Protein AF-A0AAU7NMN7-F1 (afdb_monomer)

Mean predicted aligned error: 8.07 Å

pLDDT: mean 78.72, std 14.85, range [41.28, 90.75]

Secondary structure (DSSP, 8-state):
------SGGG-HHHHHHHHH--TT-B---SSGGGS-SSHHHHHHHHHHHHHTT-B----

Organism: NCBI:txid1460385

Foldseek 3Di:
DPPDPPWPVSVVVNVVVLVPDAAQAEDDDPDLCVQTVDDVSSVVSVVSCVVRNHDYDDD

Nearest PDB structures (foldseek):
  5c31-assembly2_F  TM=9.111E-01  e=5.288E-04  Staphylococcus aureus
  3pkz-assembly2_G  TM=8.743E-01  e=4.312E-04  Staphylococcus aureus
  5c34-assembly1_C-2  TM=9.107E-01  e=7.953E-04  Staphylococcus aureus
  3pkz-assembly1_A  TM=8.740E-01  e=7.953E-04  Staphylococcus aureus
  2r0q-assembly1_E  TM=8.752E-01  e=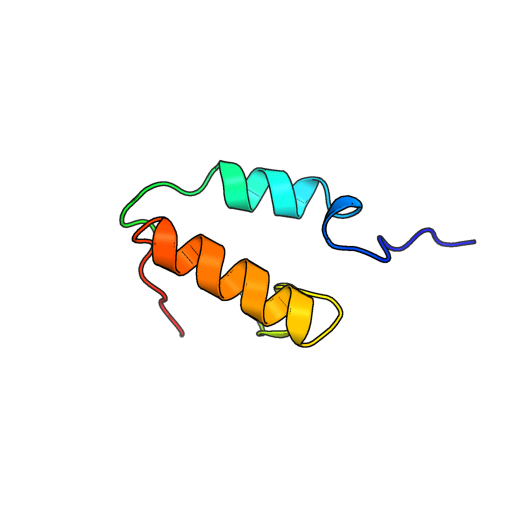1.467E-03  Staphylococcus aureus

Sequence (59 aa):
MKKSGATIEQRLVFQEALNFVREEDTFMVEAIDRLGRNYDEVIQTVNYLKQKNVKRGQK

Solvent-accessible surface area (backbone atoms only — not comparable to full-atom values): 3747 Å² total; per-residue (Å²): 132,86,84,66,59,82,48,72,85,59,33,57,71,58,51,51,52,62,67,68,59,50,69,70,36,68,76,78,72,98,52,73,69,78,58,25,92,50,71,66,47,28,52,53,48,52,50,53,42,52,75,47,51,33,48,82,65,83,134

InterPro domains:
  IPR006119 Resolvase, N-terminal catalytic domain [PF00239] (3-54)
  IPR006119 Resolvase, N-terminal catalytic domain [PS51736] (1-59)
  IPR036162 Resolvase-like, N-terminal catalytic domain superfamily [G3DSA:3.40.50.1390] (1-56)
  IPR036162 Resolvase-like, N-terminal catalytic domain superfamily [SSF53041] (3-55)

Radius of gyration: 11.82 Å; Cα contacts (8 Å, |Δi|>4): 51; chains: 1; bounding box: 32×20×31 Å

Structure (mmCIF, N/CA/C/O backbone):
data_AF-A0AAU7NMN7-F1
#
_entry.id   AF-A0AAU7NMN7-F1
#
loop_
_atom_site.group_PDB
_atom_site.id
_atom_site.type_symbol
_atom_site.label_atom_id
_atom_site.label_alt_id
_atom_site.label_comp_id
_atom_site.label_asym_id
_atom_site.label_entity_id
_atom_site.label_seq_id
_atom_site.pdbx_PDB_ins_code
_atom_site.Cartn_x
_atom_site.Cartn_y
_atom_site.Cartn_z
_atom_site.occupancy
_atom_site.B_iso_or_equiv
_atom_site.auth_seq_id
_atom_site.auth_comp_id
_atom_site.auth_asym_id
_atom_site.auth_atom_id
_atom_site.pdbx_PDB_model_num
ATOM 1 N N . MET A 1 1 ? 16.307 8.545 -19.897 1.00 41.28 1 MET A N 1
ATOM 2 C CA . MET A 1 1 ? 15.808 7.282 -19.306 1.00 41.28 1 MET A CA 1
ATOM 3 C C . MET A 1 1 ? 14.598 7.604 -18.444 1.00 41.28 1 MET A C 1
ATOM 5 O O . MET A 1 1 ? 14.710 8.450 -17.564 1.00 41.28 1 MET A O 1
ATOM 9 N N . LYS A 1 2 ? 13.433 7.020 -18.740 1.00 46.78 2 LYS A N 1
ATOM 10 C CA . LYS A 1 2 ? 12.198 7.255 -17.980 1.00 46.78 2 LYS A CA 1
ATOM 11 C C . LYS A 1 2 ? 12.390 6.591 -16.611 1.00 46.78 2 LYS A C 1
ATOM 13 O O . LYS A 1 2 ? 12.374 5.369 -16.533 1.00 46.78 2 LYS A O 1
ATOM 18 N N . LYS A 1 3 ? 12.670 7.369 -15.559 1.00 52.94 3 LYS A N 1
ATOM 19 C CA . LYS A 1 3 ? 12.784 6.848 -14.187 1.00 52.94 3 LYS A CA 1
ATOM 20 C C . LYS A 1 3 ? 11.386 6.476 -13.689 1.00 52.94 3 LYS A C 1
ATOM 22 O O . LYS A 1 3 ? 10.768 7.214 -12.933 1.00 52.94 3 LYS A O 1
ATOM 27 N N . SER A 1 4 ? 10.840 5.365 -14.175 1.00 52.56 4 SER A N 1
ATOM 28 C CA . SER A 1 4 ? 9.696 4.737 -13.525 1.00 52.56 4 SER A CA 1
ATOM 29 C C . SER A 1 4 ? 10.184 4.200 -12.184 1.00 52.56 4 SER A C 1
ATOM 31 O O . SER A 1 4 ? 11.119 3.405 -12.190 1.00 52.56 4 SER A O 1
ATOM 33 N N . GLY A 1 5 ? 9.579 4.626 -11.071 1.00 52.38 5 GLY A N 1
ATOM 34 C CA . GLY A 1 5 ? 9.916 4.145 -9.727 1.00 52.38 5 GLY A CA 1
ATOM 35 C C . GLY A 1 5 ? 10.025 2.618 -9.700 1.00 52.38 5 GLY A C 1
ATOM 36 O O . GLY A 1 5 ? 9.023 1.910 -9.894 1.00 52.38 5 GLY A O 1
ATOM 37 N N . ALA A 1 6 ? 11.266 2.152 -9.567 1.00 63.59 6 ALA A N 1
ATOM 38 C CA . ALA A 1 6 ? 11.687 0.763 -9.662 1.00 63.59 6 ALA A CA 1
ATOM 39 C C . ALA A 1 6 ? 11.340 -0.017 -8.388 1.00 63.59 6 ALA A C 1
ATOM 41 O O . ALA A 1 6 ? 11.110 -1.216 -8.466 1.00 63.59 6 ALA A O 1
ATOM 42 N N . THR A 1 7 ? 11.222 0.680 -7.256 1.00 63.28 7 THR A N 1
ATOM 43 C CA . THR A 1 7 ? 10.866 0.130 -5.941 1.00 63.28 7 THR A CA 1
ATOM 44 C C . THR A 1 7 ? 9.702 0.908 -5.328 1.00 63.28 7 THR A C 1
ATOM 46 O O . THR A 1 7 ? 9.403 2.032 -5.750 1.00 63.28 7 THR A O 1
ATOM 49 N N . ILE A 1 8 ? 9.037 0.330 -4.325 1.00 62.97 8 ILE A N 1
ATOM 50 C CA . ILE A 1 8 ? 7.985 1.005 -3.544 1.00 62.97 8 ILE A CA 1
ATOM 51 C C . ILE A 1 8 ? 8.457 2.345 -2.941 1.00 62.97 8 ILE A C 1
ATOM 53 O O . ILE A 1 8 ? 7.690 3.306 -2.923 1.00 62.97 8 ILE A O 1
ATOM 57 N N . GLU A 1 9 ? 9.715 2.448 -2.510 1.00 68.88 9 GLU A N 1
ATOM 58 C CA . GLU A 1 9 ? 10.312 3.671 -1.940 1.00 68.88 9 GLU A CA 1
ATOM 59 C C . GLU A 1 9 ? 10.358 4.830 -2.945 1.00 68.88 9 GLU A C 1
ATOM 61 O O . GLU A 1 9 ? 10.246 5.999 -2.585 1.00 68.88 9 GLU A O 1
ATOM 66 N N . GLN A 1 10 ? 10.463 4.510 -4.236 1.00 77.56 10 GLN A N 1
ATOM 67 C CA . GLN A 1 10 ? 10.444 5.496 -5.316 1.00 77.56 10 GLN A CA 1
ATOM 68 C C . GLN A 1 10 ? 9.016 5.885 -5.733 1.00 77.56 10 GLN A C 1
ATOM 70 O O . GLN A 1 10 ? 8.836 6.713 -6.629 1.00 77.56 10 GLN A O 1
ATOM 75 N N . ARG A 1 11 ? 7.988 5.302 -5.103 1.00 81.12 11 ARG A N 1
ATOM 76 C CA . ARG A 1 11 ? 6.575 5.639 -5.307 1.00 81.12 11 ARG A CA 1
ATOM 77 C C . ARG A 1 11 ? 6.095 6.555 -4.178 1.00 81.12 11 ARG A C 1
ATOM 79 O O . ARG A 1 11 ? 5.269 6.158 -3.363 1.00 81.12 11 ARG A O 1
ATOM 86 N N . LEU A 1 12 ? 6.593 7.791 -4.154 1.00 85.69 12 LEU A N 1
ATOM 87 C CA . LEU A 1 12 ? 6.302 8.766 -3.088 1.00 85.69 12 LEU A CA 1
ATOM 88 C C . LEU A 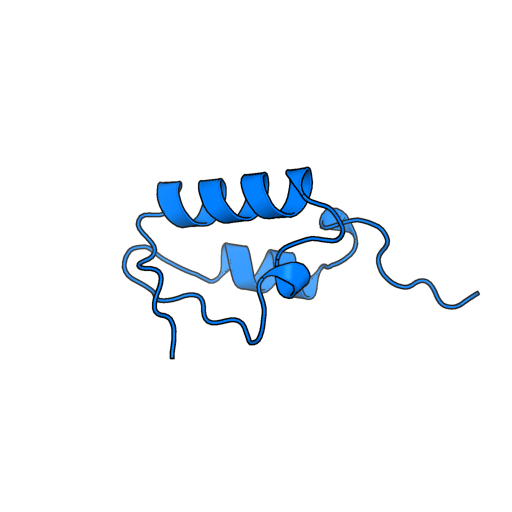1 12 ? 4.794 8.957 -2.846 1.00 85.69 12 LEU A C 1
ATOM 90 O O . LEU A 1 12 ? 4.339 8.842 -1.717 1.00 85.69 12 LEU A O 1
ATOM 94 N N . VAL A 1 13 ? 3.998 9.097 -3.911 1.00 86.75 13 VAL A N 1
ATOM 95 C CA . VAL A 1 13 ? 2.529 9.224 -3.807 1.00 86.75 13 VAL A CA 1
ATOM 96 C C . VAL A 1 13 ? 1.877 7.972 -3.200 1.00 86.75 13 VAL A C 1
ATOM 98 O O . VAL A 1 13 ? 0.888 8.060 -2.479 1.00 86.75 13 VAL A O 1
ATOM 101 N N . PHE A 1 14 ? 2.431 6.785 -3.463 1.00 88.69 14 PHE A N 1
ATOM 102 C CA . PHE A 1 14 ? 1.928 5.544 -2.872 1.00 88.69 14 PHE A CA 1
ATOM 103 C C . PHE A 1 14 ? 2.244 5.472 -1.374 1.00 88.69 14 PHE A C 1
ATOM 105 O O . PHE A 1 14 ? 1.383 5.088 -0.588 1.00 88.69 14 PHE A O 1
ATOM 112 N N . GLN A 1 15 ? 3.444 5.901 -0.975 1.00 88.38 15 GLN A N 1
ATOM 113 C CA . GLN A 1 15 ? 3.824 6.026 0.434 1.00 88.38 15 GLN A CA 1
ATOM 114 C C . GLN A 1 15 ? 2.930 7.025 1.173 1.00 88.38 15 GLN A C 1
ATOM 116 O O . GLN A 1 15 ? 2.438 6.729 2.259 1.00 88.38 15 GLN A O 1
ATOM 121 N N . GLU A 1 16 ? 2.663 8.182 0.570 1.00 90.31 16 GLU A N 1
ATOM 122 C CA . GLU A 1 16 ? 1.744 9.179 1.122 1.00 90.31 16 GLU A CA 1
ATOM 123 C C . GLU A 1 16 ? 0.334 8.610 1.303 1.00 90.31 16 GLU A C 1
ATOM 125 O O . GLU A 1 16 ? -0.246 8.763 2.377 1.00 90.31 16 GLU A O 1
ATOM 130 N N . ALA A 1 17 ? -0.191 7.879 0.313 1.00 90.19 17 ALA A N 1
ATOM 131 C CA . ALA A 1 17 ? -1.490 7.219 0.421 1.00 90.19 17 ALA A CA 1
ATOM 132 C C . ALA A 1 17 ? -1.523 6.177 1.555 1.00 90.19 17 ALA A C 1
ATOM 134 O O . ALA A 1 17 ? -2.467 6.160 2.343 1.00 90.19 17 ALA A O 1
ATOM 135 N N . LEU A 1 18 ? -0.490 5.335 1.686 1.0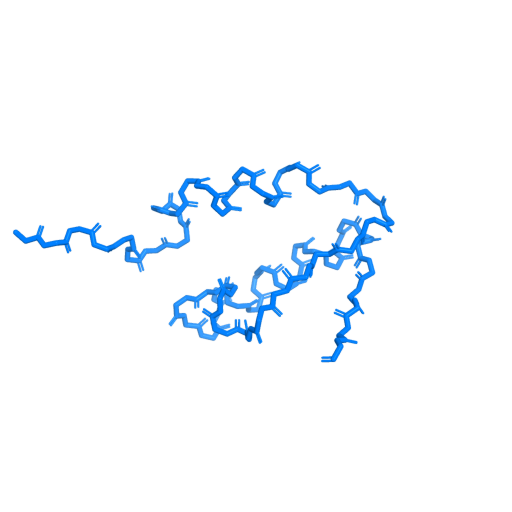0 88.56 18 LEU A N 1
ATOM 136 C CA . LEU A 1 18 ? -0.383 4.353 2.777 1.00 88.56 18 LEU A CA 1
ATOM 137 C C . LEU A 1 18 ? -0.321 5.016 4.162 1.00 88.56 18 LEU A C 1
ATOM 139 O O . LEU A 1 18 ? -0.907 4.515 5.129 1.00 88.56 18 LEU A O 1
ATOM 143 N N . ASN A 1 19 ? 0.372 6.150 4.260 1.00 89.12 19 ASN A N 1
ATOM 144 C CA . ASN A 1 19 ? 0.473 6.924 5.493 1.00 89.12 19 ASN A CA 1
ATOM 145 C C . ASN A 1 19 ? -0.831 7.656 5.831 1.00 89.12 19 ASN A C 1
ATOM 147 O O . ASN A 1 19 ? -1.163 7.770 7.009 1.00 89.12 19 ASN A O 1
ATOM 151 N N . PHE A 1 20 ? -1.578 8.102 4.818 1.00 89.94 20 PHE A N 1
ATOM 152 C CA . PHE A 1 20 ? -2.857 8.792 4.973 1.00 89.94 20 PHE A CA 1
ATOM 153 C C . PHE A 1 20 ? -3.956 7.895 5.557 1.00 89.94 20 PHE A C 1
ATOM 155 O O . PHE A 1 20 ? -4.760 8.364 6.361 1.00 89.94 20 PHE A O 1
ATOM 162 N N . VAL A 1 21 ? -3.976 6.615 5.175 1.00 89.38 21 VAL A N 1
ATOM 163 C CA . VAL A 1 21 ? -4.997 5.649 5.606 1.00 89.38 21 VAL A CA 1
ATOM 164 C C . VAL A 1 21 ? -4.911 5.362 7.105 1.00 89.38 21 VAL A C 1
ATOM 166 O O . VAL A 1 21 ? -3.827 5.101 7.646 1.00 89.38 21 VAL A O 1
ATOM 169 N N . ARG A 1 22 ? -6.070 5.404 7.765 1.00 88.31 22 ARG A N 1
ATOM 170 C CA . ARG A 1 22 ? -6.257 5.227 9.209 1.00 88.31 22 ARG A CA 1
ATOM 171 C C . ARG A 1 22 ? -6.916 3.884 9.511 1.00 88.31 22 ARG A C 1
ATOM 173 O O . ARG A 1 22 ? -7.278 3.134 8.610 1.00 88.31 22 ARG A O 1
ATOM 180 N N . GLU A 1 23 ? -7.026 3.569 10.795 1.00 85.50 23 GLU A N 1
ATOM 181 C CA . GLU A 1 23 ? -7.745 2.380 11.251 1.00 85.50 23 GLU A CA 1
ATOM 182 C C . GLU A 1 23 ? -9.197 2.381 10.735 1.00 85.50 23 GLU A C 1
ATOM 184 O O . GLU A 1 23 ? -9.807 3.445 10.646 1.00 85.50 23 GLU A O 1
ATOM 189 N N . GLU A 1 24 ? -9.734 1.208 10.383 1.00 82.56 24 GLU A N 1
ATOM 190 C CA . GLU A 1 24 ? -11.085 0.995 9.823 1.00 82.56 24 GLU A CA 1
ATOM 191 C C . GLU A 1 24 ? -11.363 1.589 8.425 1.00 82.56 24 GLU A C 1
ATOM 193 O O . GLU A 1 24 ? -12.423 1.323 7.852 1.00 82.56 24 GLU A O 1
ATOM 198 N N . ASP A 1 25 ? -10.418 2.311 7.816 1.00 88.62 25 ASP A N 1
ATOM 199 C CA . ASP A 1 25 ? -10.550 2.773 6.431 1.00 88.62 25 ASP A CA 1
ATOM 200 C C . ASP A 1 25 ? -10.534 1.598 5.428 1.00 88.62 25 ASP A C 1
ATOM 202 O O . ASP A 1 25 ? -10.174 0.460 5.744 1.00 88.62 25 ASP A O 1
ATOM 206 N N . THR A 1 26 ? -10.902 1.878 4.171 1.00 87.56 26 THR A N 1
ATOM 207 C CA . THR A 1 26 ? -10.764 0.941 3.044 1.00 87.56 26 THR A CA 1
ATOM 208 C C . THR A 1 26 ? -9.768 1.470 2.015 1.00 87.56 26 THR A C 1
ATOM 210 O O . THR A 1 26 ? -9.978 2.522 1.415 1.00 87.56 26 THR A O 1
ATOM 213 N N . PHE A 1 27 ? -8.700 0.708 1.757 1.00 90.12 27 PHE A N 1
ATOM 214 C CA . PHE A 1 27 ? -7.714 1.013 0.714 1.00 90.12 27 PHE A CA 1
ATOM 215 C C . PHE A 1 27 ? -8.085 0.303 -0.599 1.00 90.12 27 PHE A C 1
ATOM 217 O O . PHE A 1 27 ? -7.843 -0.897 -0.746 1.00 90.12 27 PHE A O 1
ATOM 224 N N . MET A 1 28 ? -8.682 1.027 -1.550 1.00 90.50 28 MET A N 1
ATOM 225 C CA . MET A 1 28 ? -9.146 0.469 -2.829 1.00 90.50 28 MET A CA 1
ATOM 226 C C . MET A 1 28 ? -8.066 0.551 -3.917 1.00 90.50 28 MET A C 1
ATOM 228 O O . MET A 1 28 ? -7.425 1.586 -4.092 1.00 90.50 28 MET A O 1
ATOM 232 N N . VAL A 1 29 ? -7.896 -0.527 -4.685 1.00 89.81 29 VAL A N 1
ATOM 233 C CA . VAL A 1 29 ? -7.003 -0.589 -5.854 1.00 89.81 29 VAL A CA 1
ATOM 234 C C . VAL A 1 29 ? -7.697 -1.286 -7.019 1.00 89.81 29 VAL A C 1
ATOM 236 O O . VAL A 1 29 ? -8.499 -2.187 -6.803 1.00 89.81 29 VAL A O 1
ATOM 239 N N . GLU A 1 30 ? -7.362 -0.895 -8.248 1.00 89.81 30 GLU A N 1
ATOM 240 C CA . GLU A 1 30 ? -7.895 -1.517 -9.472 1.00 89.81 30 GLU A CA 1
ATOM 241 C C . GLU A 1 30 ? -7.415 -2.970 -9.645 1.00 89.81 30 GLU A C 1
ATOM 243 O O . GLU A 1 30 ? -8.167 -3.833 -10.083 1.00 89.81 30 GLU A O 1
ATOM 248 N N . ALA A 1 31 ? -6.161 -3.251 -9.272 1.00 88.50 31 ALA A N 1
ATOM 249 C CA . ALA A 1 31 ? -5.549 -4.572 -9.375 1.00 88.50 31 ALA A CA 1
ATOM 250 C C . ALA A 1 31 ? -4.440 -4.762 -8.324 1.00 88.50 31 ALA A C 1
ATOM 252 O O . ALA A 1 31 ? -3.872 -3.798 -7.805 1.00 88.50 31 ALA A O 1
ATOM 253 N N . ILE A 1 32 ? -4.115 -6.020 -8.005 1.00 87.06 32 ILE A N 1
ATOM 254 C CA . ILE A 1 32 ? -3.144 -6.374 -6.950 1.00 87.06 32 ILE A CA 1
ATOM 255 C C . ILE A 1 32 ? -1.724 -5.888 -7.280 1.00 87.06 32 ILE A C 1
ATOM 257 O O . ILE A 1 32 ? -0.998 -5.461 -6.384 1.00 87.06 32 ILE A O 1
ATOM 261 N N . ASP A 1 33 ? -1.340 -5.877 -8.556 1.00 85.62 33 ASP A N 1
ATOM 262 C CA . ASP A 1 33 ? -0.031 -5.401 -9.030 1.00 85.62 33 ASP A CA 1
ATOM 263 C C . ASP A 1 33 ? 0.178 -3.886 -8.822 1.00 85.62 33 ASP A C 1
ATOM 265 O O . ASP A 1 33 ? 1.286 -3.363 -8.954 1.00 85.62 33 ASP A O 1
ATOM 269 N N . ARG A 1 34 ? -0.874 -3.146 -8.446 1.00 89.19 34 ARG A N 1
ATOM 270 C CA . ARG A 1 34 ? -0.740 -1.746 -8.030 1.00 89.19 34 ARG A CA 1
ATOM 271 C C . ARG A 1 34 ? -0.060 -1.617 -6.665 1.00 89.19 34 ARG A C 1
ATOM 273 O O . ARG A 1 34 ? 0.567 -0.590 -6.413 1.00 89.19 34 ARG A O 1
ATOM 280 N N . LEU A 1 35 ? -0.104 -2.661 -5.833 1.00 90.25 35 LEU A N 1
ATOM 281 C CA . LEU A 1 35 ? 0.464 -2.665 -4.481 1.00 90.25 35 LEU A CA 1
ATOM 282 C C . LEU A 1 35 ? 1.982 -2.901 -4.436 1.00 90.25 35 LEU A C 1
ATOM 284 O O . LEU A 1 35 ? 2.595 -2.602 -3.423 1.00 90.25 35 LEU A O 1
ATOM 288 N N . GLY A 1 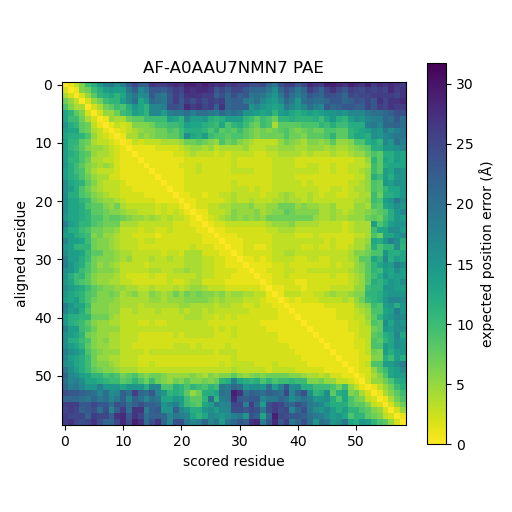36 ? 2.606 -3.398 -5.506 1.00 87.50 36 GLY A N 1
ATOM 289 C CA . GLY A 1 36 ? 4.045 -3.687 -5.540 1.00 87.50 36 GLY A CA 1
ATOM 290 C C . GLY A 1 36 ? 4.517 -4.074 -6.941 1.00 87.50 36 GLY A C 1
ATOM 291 O O . GLY A 1 36 ? 3.703 -4.339 -7.818 1.00 87.50 36 GLY A O 1
ATOM 292 N N . ARG A 1 37 ? 5.825 -4.046 -7.209 1.00 82.88 37 ARG A N 1
ATOM 293 C CA . ARG A 1 37 ? 6.406 -4.478 -8.498 1.00 82.88 37 ARG A CA 1
ATOM 294 C C . ARG A 1 37 ? 6.647 -5.986 -8.563 1.00 82.88 37 ARG A C 1
ATOM 296 O O . ARG A 1 37 ? 6.738 -6.524 -9.662 1.00 82.88 37 ARG A O 1
ATOM 303 N N . ASN A 1 38 ? 6.774 -6.640 -7.411 1.00 86.12 38 ASN A N 1
ATOM 304 C CA . ASN A 1 38 ? 7.009 -8.075 -7.277 1.00 86.12 38 ASN A CA 1
ATOM 305 C C . ASN A 1 38 ? 6.137 -8.671 -6.156 1.00 86.12 38 ASN A C 1
ATOM 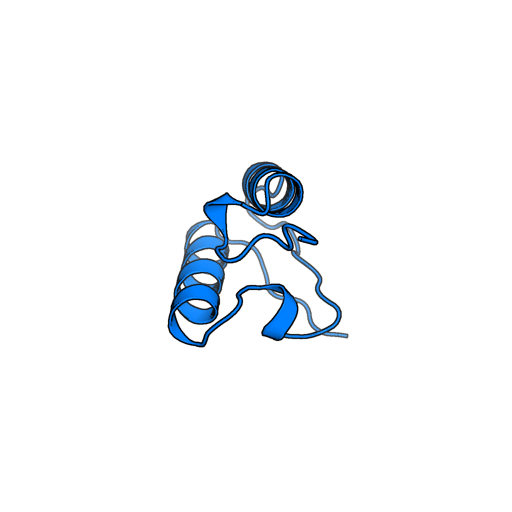307 O O . ASN A 1 38 ? 5.460 -7.947 -5.423 1.00 86.12 38 ASN A O 1
ATOM 311 N N . TYR A 1 39 ? 6.145 -9.999 -6.042 1.00 86.75 39 TYR A N 1
ATOM 312 C CA . TYR A 1 39 ? 5.334 -10.719 -5.059 1.00 86.75 39 TYR A CA 1
ATOM 313 C C . TYR A 1 39 ? 5.666 -10.340 -3.609 1.00 86.75 39 TYR A C 1
ATOM 315 O O . TYR A 1 39 ? 4.745 -10.145 -2.817 1.00 86.75 39 TYR A O 1
ATOM 323 N N . ASP A 1 40 ? 6.946 -10.178 -3.274 1.00 88.12 40 ASP A N 1
ATOM 324 C CA . ASP A 1 40 ? 7.379 -9.863 -1.908 1.00 88.12 40 ASP A CA 1
ATOM 325 C C . ASP A 1 40 ? 6.901 -8.472 -1.471 1.00 88.12 40 ASP A C 1
ATOM 327 O O . ASP A 1 40 ? 6.329 -8.317 -0.393 1.00 88.12 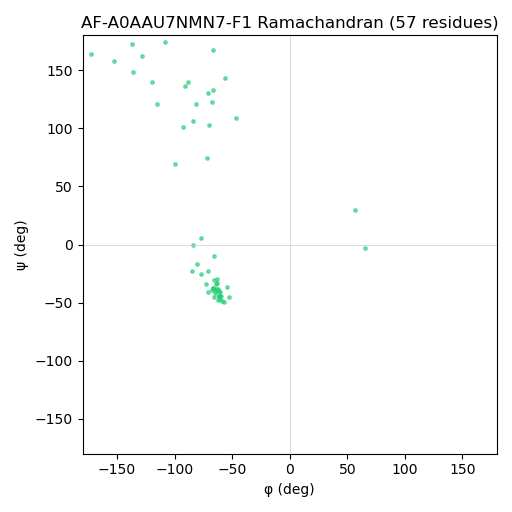40 ASP A O 1
ATOM 331 N N . GLU A 1 41 ? 7.040 -7.468 -2.341 1.00 86.81 41 GLU A N 1
ATOM 332 C CA . GLU A 1 41 ? 6.550 -6.102 -2.125 1.00 86.81 41 GLU A CA 1
ATOM 333 C C . GLU A 1 41 ? 5.023 -6.061 -1.957 1.00 86.81 41 GLU A C 1
ATOM 335 O O . GLU A 1 41 ? 4.493 -5.337 -1.104 1.00 86.81 41 GLU A O 1
ATOM 340 N N . VAL A 1 42 ? 4.297 -6.860 -2.749 1.00 89.69 42 VAL A N 1
ATOM 341 C CA . VAL A 1 42 ? 2.842 -6.997 -2.612 1.00 89.69 42 VAL A CA 1
ATOM 342 C C . VAL A 1 42 ? 2.499 -7.577 -1.240 1.00 89.69 42 VAL A C 1
ATOM 344 O O . VAL A 1 42 ? 1.649 -7.018 -0.546 1.00 89.69 42 VAL A O 1
ATOM 347 N N . ILE A 1 43 ? 3.167 -8.653 -0.813 1.00 90.50 43 ILE A N 1
ATOM 348 C CA . ILE A 1 43 ? 2.934 -9.287 0.494 1.00 90.50 43 ILE A CA 1
ATOM 349 C C . ILE A 1 43 ? 3.238 -8.314 1.640 1.00 90.50 43 ILE A C 1
ATOM 351 O O . ILE A 1 43 ? 2.434 -8.194 2.567 1.00 90.50 43 ILE A O 1
ATOM 355 N N . GLN A 1 44 ? 4.349 -7.579 1.571 1.00 90.75 44 GLN A N 1
ATOM 356 C CA . GLN A 1 44 ? 4.716 -6.576 2.574 1.00 90.75 44 GLN A CA 1
ATOM 357 C C . GLN A 1 44 ? 3.639 -5.495 2.711 1.00 90.75 44 GLN A C 1
ATOM 359 O O . GLN A 1 44 ? 3.166 -5.224 3.815 1.00 90.75 44 GLN A O 1
ATOM 364 N N . THR A 1 45 ? 3.179 -4.943 1.588 1.00 89.56 45 THR A N 1
ATOM 365 C CA . THR A 1 45 ? 2.121 -3.923 1.566 1.00 89.56 45 THR A CA 1
ATOM 366 C C . THR A 1 45 ? 0.795 -4.468 2.096 1.00 89.56 45 THR A C 1
ATOM 368 O O . THR A 1 45 ? 0.075 -3.798 2.838 1.00 89.56 45 THR A O 1
ATOM 371 N N . VAL A 1 46 ? 0.463 -5.714 1.750 1.00 89.56 46 VAL A N 1
ATOM 372 C CA . VAL A 1 46 ? -0.726 -6.398 2.261 1.00 89.56 46 VAL A CA 1
ATOM 373 C C . VAL A 1 46 ? -0.685 -6.530 3.776 1.00 89.56 46 VAL A C 1
ATOM 375 O O . VAL A 1 46 ? -1.684 -6.245 4.439 1.00 89.56 46 VAL A O 1
ATOM 378 N N . ASN A 1 47 ? 0.452 -6.960 4.312 1.00 89.56 47 ASN A N 1
ATOM 379 C CA . ASN A 1 47 ? 0.636 -7.147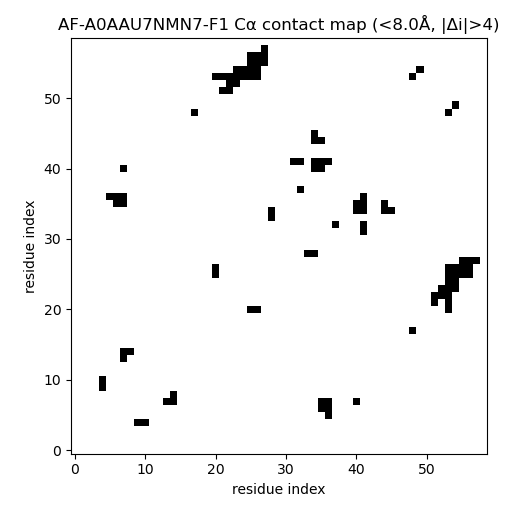 5.742 1.00 89.56 47 ASN A CA 1
ATOM 380 C C . ASN A 1 47 ? 0.608 -5.813 6.488 1.00 89.56 47 ASN A C 1
ATOM 382 O O . ASN A 1 47 ? -0.036 -5.735 7.529 1.00 89.56 47 ASN A O 1
ATOM 386 N N . TYR A 1 48 ? 1.198 -4.758 5.921 1.00 88.00 48 TYR A N 1
ATOM 387 C CA . TYR A 1 48 ? 1.116 -3.404 6.469 1.00 88.00 48 TYR A CA 1
ATOM 388 C C . TYR A 1 48 ? -0.339 -2.930 6.622 1.00 88.00 48 TYR A C 1
ATOM 390 O O . TYR A 1 48 ? -0.749 -2.511 7.703 1.00 88.00 48 TYR A O 1
ATOM 398 N N . LEU A 1 49 ? -1.155 -3.063 5.568 1.00 87.19 49 LEU A N 1
ATOM 399 C CA . LEU A 1 49 ? -2.568 -2.665 5.616 1.00 87.19 49 LEU A CA 1
ATOM 400 C C . LEU A 1 49 ? -3.374 -3.499 6.628 1.00 87.19 49 LEU A C 1
ATOM 402 O O . LEU A 1 49 ? -4.213 -2.954 7.340 1.00 87.19 49 LEU A O 1
ATOM 406 N N . LYS A 1 50 ? -3.093 -4.805 6.740 1.00 83.25 50 LYS A N 1
ATOM 407 C CA . LYS A 1 50 ? -3.730 -5.681 7.741 1.00 83.25 50 LYS A CA 1
ATOM 408 C C . LYS A 1 50 ? -3.367 -5.286 9.175 1.00 83.25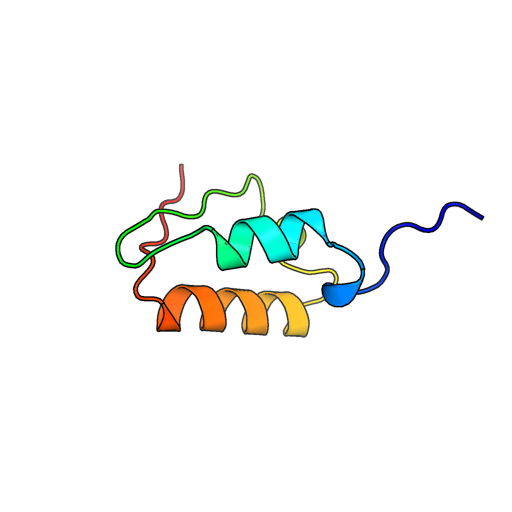 50 LYS A C 1
ATOM 410 O O . LYS A 1 50 ? -4.242 -5.282 10.031 1.00 83.25 50 LYS A O 1
ATOM 415 N N . GLN A 1 51 ? -2.101 -4.951 9.436 1.00 79.81 51 GLN A N 1
ATOM 416 C CA . GLN A 1 51 ? -1.634 -4.525 10.763 1.00 79.81 51 GLN A CA 1
ATOM 417 C C . GLN A 1 51 ? -2.254 -3.194 11.204 1.00 79.81 51 GLN A C 1
ATOM 419 O O . GLN A 1 51 ? -2.472 -2.998 12.394 1.00 79.81 51 GLN A O 1
ATOM 424 N N 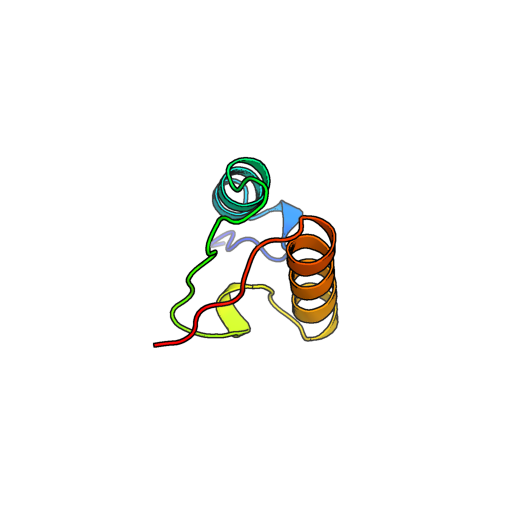. LYS A 1 52 ? -2.583 -2.306 10.257 1.00 74.56 52 LYS A N 1
ATOM 425 C CA . LYS A 1 52 ? -3.310 -1.053 10.518 1.00 74.56 52 LYS A CA 1
ATOM 426 C C . LYS A 1 52 ? -4.828 -1.227 10.739 1.00 74.56 52 LYS A C 1
ATOM 428 O O . LYS A 1 52 ? -5.519 -0.221 10.825 1.00 74.56 52 LYS A O 1
ATOM 433 N N . ASN A 1 53 ? -5.363 -2.454 10.804 1.00 67.19 53 ASN A N 1
ATOM 434 C CA . ASN A 1 53 ? -6.809 -2.725 10.915 1.00 67.19 53 ASN A CA 1
ATOM 435 C C . ASN A 1 53 ? -7.650 -2.093 9.775 1.00 67.19 53 ASN A C 1
ATOM 437 O O . ASN A 1 53 ? -8.816 -1.741 9.935 1.00 67.19 53 ASN A O 1
ATOM 441 N N . VAL A 1 54 ? -7.055 -1.941 8.589 1.00 63.38 54 VAL A N 1
ATOM 442 C CA . VAL A 1 54 ? -7.737 -1.425 7.391 1.00 63.38 54 VAL A CA 1
ATOM 443 C C . VAL A 1 54 ? -8.524 -2.573 6.764 1.00 63.38 54 VAL A C 1
ATOM 445 O O . VAL A 1 54 ? -7.944 -3.597 6.378 1.00 63.38 54 VAL A O 1
ATOM 448 N N . LYS A 1 55 ? -9.846 -2.425 6.628 1.00 56.19 55 LYS A N 1
ATOM 449 C CA . LYS A 1 55 ? -10.680 -3.440 5.973 1.00 56.19 55 LYS A CA 1
ATOM 450 C C . LYS A 1 55 ? -10.405 -3.441 4.474 1.00 56.19 55 LYS A C 1
ATOM 452 O O . LYS A 1 55 ? -10.423 -2.416 3.797 1.00 56.19 55 LYS A O 1
ATOM 457 N N . ARG A 1 56 ? -10.156 -4.627 3.922 1.00 55.38 56 ARG A N 1
ATOM 458 C CA . ARG A 1 56 ? -10.038 -4.814 2.473 1.00 55.38 56 ARG A CA 1
ATOM 459 C C . ARG A 1 56 ? -11.425 -4.982 1.872 1.00 55.38 56 ARG A C 1
ATOM 461 O O . ARG A 1 56 ? -12.022 -6.042 2.018 1.00 55.38 56 ARG A O 1
ATOM 468 N N . GLY A 1 57 ? -11.910 -3.954 1.186 1.00 56.91 57 GLY A N 1
ATOM 469 C CA . GLY A 1 57 ? -13.023 -4.072 0.247 1.00 56.91 57 GLY A CA 1
ATOM 470 C C . GLY A 1 57 ? -12.512 -4.429 -1.151 1.00 56.91 57 GLY A C 1
ATOM 471 O O . GLY A 1 57 ? -11.490 -3.901 -1.588 1.00 56.91 57 GLY A O 1
ATOM 472 N N . GLN A 1 58 ? -13.216 -5.318 -1.852 1.00 45.53 58 GLN A N 1
ATOM 473 C CA . GLN A 1 58 ? -13.090 -5.519 -3.299 1.00 45.53 58 GLN A CA 1
ATOM 474 C C . GLN A 1 58 ? -14.457 -5.239 -3.928 1.00 45.53 58 GLN A C 1
ATOM 476 O O . GLN A 1 58 ? -15.479 -5.587 -3.334 1.00 45.53 58 GLN A O 1
ATOM 481 N N . LYS A 1 59 ? -14.466 -4.582 -5.087 1.00 45.66 59 LYS A N 1
ATOM 482 C CA . LYS A 1 59 ? -15.651 -4.443 -5.932 1.00 45.66 59 LYS A CA 1
ATOM 483 C C . LYS A 1 59 ? -15.505 -5.366 -7.131 1.00 45.66 59 LYS A C 1
ATOM 485 O O . LYS A 1 59 ? -14.352 -5.494 -7.601 1.00 45.66 59 LYS A O 1
#